Protein AF-A0A3A6PDU2-F1 (afdb_monomer)

Structure (mmCIF, N/CA/C/O backbone):
data_AF-A0A3A6PDU2-F1
#
_entry.id   AF-A0A3A6PDU2-F1
#
loop_
_atom_site.group_PDB
_atom_site.id
_atom_site.type_symbol
_atom_site.label_atom_id
_atom_site.label_alt_id
_atom_site.label_comp_id
_atom_site.label_asym_id
_atom_site.label_entity_id
_atom_site.label_seq_id
_atom_site.pdbx_PDB_ins_code
_atom_site.Cartn_x
_atom_site.Cartn_y
_atom_site.Cartn_z
_atom_site.occupancy
_atom_site.B_iso_or_equiv
_atom_site.auth_seq_id
_atom_site.auth_comp_id
_atom_site.auth_asym_id
_atom_site.auth_atom_id
_atom_site.pdbx_PDB_model_num
ATOM 1 N N . MET A 1 1 ? -48.104 -3.007 -22.208 1.00 41.75 1 MET A N 1
ATOM 2 C CA . MET A 1 1 ? -47.564 -3.143 -20.842 1.00 41.75 1 MET A CA 1
ATOM 3 C C . MET A 1 1 ? -46.049 -3.188 -20.976 1.00 41.75 1 MET A C 1
ATOM 5 O O . MET A 1 1 ? -45.523 -4.227 -21.331 1.00 41.75 1 MET A O 1
ATOM 9 N N . VAL A 1 2 ? -45.395 -2.032 -20.880 1.00 49.69 2 VAL A N 1
ATOM 10 C CA . VAL A 1 2 ? -43.941 -1.798 -21.017 1.00 49.69 2 VAL A CA 1
ATOM 11 C C . VAL A 1 2 ? -43.693 -0.463 -20.301 1.00 49.69 2 VAL A C 1
ATOM 13 O O . VAL A 1 2 ? -44.494 0.445 -20.490 1.00 49.69 2 VAL A O 1
ATOM 16 N N . ASN A 1 3 ? -42.713 -0.230 -19.439 1.00 52.34 3 ASN A N 1
ATOM 17 C CA . ASN A 1 3 ? -41.567 -0.993 -18.973 1.00 52.34 3 ASN A CA 1
ATOM 18 C C . ASN A 1 3 ? -41.454 -0.743 -17.463 1.00 52.34 3 ASN A C 1
ATOM 20 O O . ASN A 1 3 ? -41.507 0.410 -17.036 1.00 52.34 3 ASN A O 1
ATOM 24 N N . GLU A 1 4 ? -41.287 -1.795 -16.668 1.00 61.56 4 GLU A N 1
ATOM 25 C CA . GLU A 1 4 ? -40.846 -1.647 -15.282 1.00 61.56 4 GLU A CA 1
ATOM 26 C C . GLU A 1 4 ? -39.381 -1.207 -15.325 1.00 61.56 4 GLU A C 1
ATOM 28 O O . GLU A 1 4 ? -38.517 -1.915 -15.846 1.00 61.56 4 GLU A O 1
ATOM 33 N N . HIS A 1 5 ? -39.118 0.015 -14.867 1.00 62.38 5 HIS A N 1
ATOM 34 C CA . HIS A 1 5 ? -37.768 0.497 -14.632 1.00 62.38 5 HIS A CA 1
ATOM 35 C C . HIS A 1 5 ? -37.118 -0.440 -13.614 1.00 62.38 5 HIS A C 1
ATOM 37 O O . HIS A 1 5 ? -37.409 -0.367 -12.424 1.00 62.38 5 HIS A O 1
ATOM 43 N N . ASN A 1 6 ? -36.264 -1.341 -14.097 1.00 66.69 6 ASN A N 1
ATOM 44 C CA . ASN A 1 6 ? -35.425 -2.183 -13.258 1.00 66.69 6 ASN A CA 1
ATOM 45 C C . ASN A 1 6 ? -34.317 -1.289 -12.681 1.00 66.69 6 ASN A C 1
ATOM 47 O O . ASN A 1 6 ? -33.190 -1.270 -13.177 1.00 66.69 6 ASN A O 1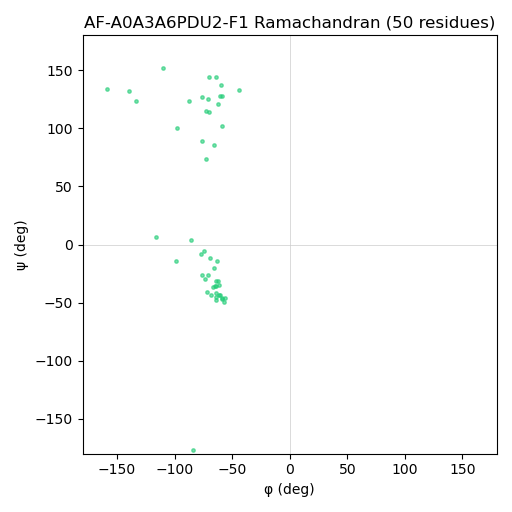
ATOM 51 N N . GLU A 1 7 ? -34.680 -0.441 -11.718 1.00 67.88 7 GLU A N 1
ATOM 52 C CA . GLU A 1 7 ? -33.708 0.309 -10.935 1.00 67.88 7 GLU A CA 1
ATOM 53 C C . GLU A 1 7 ? -32.824 -0.714 -10.212 1.00 67.88 7 GLU A C 1
ATOM 55 O O . GLU A 1 7 ? -33.359 -1.631 -9.583 1.00 67.88 7 GLU A O 1
ATOM 60 N N . PRO A 1 8 ? -31.486 -0.622 -10.316 1.00 67.88 8 PRO A N 1
ATOM 61 C CA . PRO A 1 8 ? -30.628 -1.503 -9.544 1.00 67.88 8 PRO A CA 1
ATOM 62 C C . PRO A 1 8 ? -30.959 -1.284 -8.068 1.00 67.88 8 PRO A C 1
ATOM 64 O O . PRO A 1 8 ? -30.992 -0.138 -7.607 1.00 67.88 8 PRO A O 1
ATOM 67 N N . GLU A 1 9 ? -31.248 -2.372 -7.350 1.00 71.88 9 GLU A N 1
ATOM 68 C CA . GLU A 1 9 ? -31.485 -2.329 -5.909 1.00 71.88 9 GLU A CA 1
ATOM 69 C C . GLU A 1 9 ? -30.419 -1.445 -5.255 1.00 71.88 9 GLU A C 1
ATOM 71 O O . GLU A 1 9 ? -29.230 -1.553 -5.568 1.00 71.88 9 GLU A O 1
ATOM 76 N N . LYS A 1 10 ? -30.839 -0.532 -4.371 1.00 69.75 10 LYS A N 1
ATOM 77 C CA . LYS A 1 10 ? -29.911 0.302 -3.601 1.00 69.75 10 LYS A CA 1
ATOM 78 C C . LYS A 1 10 ? -29.117 -0.598 -2.658 1.00 69.75 10 LYS A C 1
ATOM 80 O O . LYS A 1 10 ? -29.492 -0.786 -1.504 1.00 69.75 10 LYS A O 1
ATOM 85 N N . VAL A 1 11 ? -28.024 -1.159 -3.164 1.00 72.56 11 VAL A N 1
ATOM 86 C CA . VAL A 1 11 ? -27.083 -1.949 -2.377 1.00 72.56 11 VAL A CA 1
ATOM 87 C C . VAL A 1 11 ? -26.495 -1.031 -1.310 1.00 72.56 11 VAL A C 1
ATOM 89 O O . VAL A 1 11 ? -25.920 0.018 -1.609 1.00 72.56 11 VAL A O 1
ATOM 92 N N . ASN A 1 12 ? -26.677 -1.400 -0.044 1.00 72.88 12 ASN A N 1
ATOM 93 C CA . ASN A 1 12 ? -26.087 -0.680 1.074 1.00 72.88 12 ASN A CA 1
ATOM 94 C C . ASN A 1 12 ? -24.594 -1.025 1.169 1.00 72.88 12 ASN A C 1
ATOM 96 O O . ASN A 1 12 ? -24.201 -1.960 1.862 1.00 72.88 12 ASN A O 1
ATOM 100 N N . PHE A 1 13 ? -23.759 -0.253 0.472 1.00 77.31 13 PHE A N 1
ATOM 101 C CA . PHE A 1 13 ? -22.302 -0.417 0.500 1.00 77.31 13 PHE A CA 1
ATOM 102 C C . PHE A 1 13 ? -21.664 -0.033 1.846 1.00 77.31 13 PHE A C 1
ATOM 104 O O . PHE A 1 13 ? -20.503 -0.352 2.072 1.00 77.31 13 PHE A O 1
ATOM 111 N N . GLY A 1 14 ? -22.401 0.621 2.754 1.00 75.00 14 GLY A N 1
ATOM 112 C CA . GLY A 1 14 ? -21.880 1.071 4.050 1.00 75.00 14 GLY A CA 1
ATOM 113 C C . GLY A 1 14 ? -21.732 -0.033 5.102 1.00 75.00 14 GLY A C 1
ATOM 114 O O . GLY A 1 14 ? -21.183 0.225 6.165 1.00 75.00 14 GLY A O 1
ATOM 115 N N . GLN A 1 15 ? -22.237 -1.241 4.832 1.00 73.81 15 GLN A N 1
ATOM 116 C CA . GLN A 1 15 ? -22.180 -2.391 5.748 1.00 73.81 15 GLN A CA 1
ATOM 117 C C . GLN A 1 15 ? -21.353 -3.558 5.196 1.00 73.81 15 GLN A C 1
ATOM 119 O O . GLN A 1 15 ? -21.344 -4.640 5.783 1.00 73.81 15 GLN A O 1
ATOM 124 N N . LEU A 1 16 ? -20.683 -3.369 4.057 1.00 79.81 16 LEU A N 1
ATOM 125 C CA . LEU A 1 16 ? -19.783 -4.386 3.530 1.00 79.81 16 LEU A CA 1
ATOM 126 C C . LEU A 1 16 ? -18.541 -4.495 4.427 1.00 79.81 16 LEU A C 1
ATOM 128 O O . LEU A 1 16 ? -18.080 -3.479 4.952 1.00 79.81 16 LEU A O 1
ATOM 132 N N . PRO A 1 17 ? -17.990 -5.707 4.611 1.00 74.94 17 PRO A N 1
ATOM 133 C CA . PRO A 1 17 ? -16.737 -5.869 5.329 1.00 74.94 17 PRO A CA 1
ATOM 134 C C . PRO A 1 17 ? -15.632 -5.082 4.620 1.00 74.94 17 PRO A C 1
ATOM 136 O O . PRO A 1 17 ? -15.527 -5.100 3.392 1.00 74.94 17 PRO A O 1
ATOM 139 N N . ILE A 1 18 ? -14.807 -4.393 5.404 1.00 76.62 18 ILE A N 1
ATOM 140 C CA . ILE A 1 18 ? -13.629 -3.694 4.893 1.00 76.62 18 ILE A CA 1
ATOM 141 C C . ILE A 1 18 ? -12.595 -4.766 4.530 1.00 76.62 18 ILE A C 1
ATOM 143 O O . ILE A 1 18 ? -12.148 -5.508 5.407 1.00 76.62 18 ILE A O 1
ATOM 147 N N . GLY A 1 19 ? -12.269 -4.880 3.239 1.00 70.94 19 GLY A N 1
ATOM 148 C CA . GLY A 1 19 ? -11.198 -5.760 2.763 1.00 70.94 19 GLY A CA 1
ATOM 149 C C . GLY A 1 19 ? -9.846 -5.295 3.299 1.00 70.94 19 GLY A C 1
ATOM 150 O O . GLY A 1 19 ? -9.640 -4.091 3.447 1.00 70.94 19 GLY A O 1
ATOM 151 N N . LYS A 1 20 ? -8.952 -6.236 3.609 1.00 70.44 20 LYS A N 1
ATOM 152 C CA . LYS A 1 20 ? -7.636 -5.939 4.192 1.00 70.44 20 LYS A CA 1
ATOM 153 C C . LYS A 1 20 ? -6.536 -6.219 3.181 1.00 70.44 20 LYS A C 1
ATOM 155 O O . LYS A 1 20 ? -6.670 -7.107 2.342 1.00 70.44 20 LYS A O 1
ATOM 160 N N . ASN A 1 21 ? -5.416 -5.511 3.278 1.00 70.31 21 ASN A N 1
ATOM 161 C CA . ASN A 1 21 ? -4.272 -5.779 2.411 1.00 70.31 21 ASN A CA 1
ATOM 162 C C . ASN A 1 21 ? -3.629 -7.159 2.661 1.00 70.31 21 ASN A C 1
ATOM 164 O O . ASN A 1 21 ? -2.957 -7.675 1.773 1.00 70.31 21 ASN A O 1
ATOM 168 N N . GLU A 1 22 ? -3.868 -7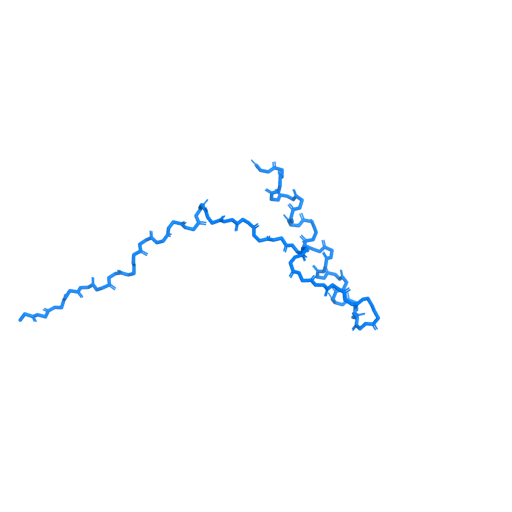.761 3.832 1.00 62.00 22 GLU A N 1
ATOM 169 C CA . GLU A 1 22 ? -3.437 -9.117 4.204 1.00 62.00 22 GLU A CA 1
ATOM 170 C C . GLU A 1 2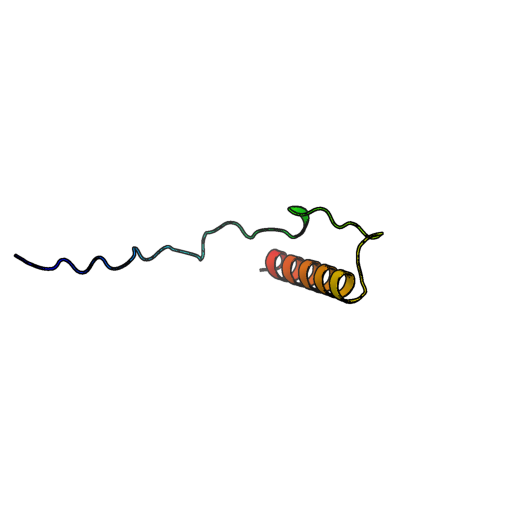2 ? -4.058 -10.218 3.322 1.00 62.00 22 GLU A C 1
ATOM 172 O O . GLU A 1 22 ? -3.566 -11.343 3.318 1.00 62.00 22 GLU A O 1
ATOM 177 N N . ASP A 1 23 ? -5.101 -9.906 2.545 1.00 63.53 23 ASP A N 1
ATOM 178 C CA . ASP A 1 23 ? -5.768 -10.866 1.658 1.00 63.53 23 ASP A CA 1
ATOM 179 C C . ASP A 1 23 ? -4.941 -11.197 0.388 1.00 63.53 23 ASP A C 1
ATOM 181 O O . ASP A 1 23 ? -5.328 -12.071 -0.393 1.00 63.53 23 ASP A O 1
ATOM 185 N N . VAL A 1 24 ? -3.797 -10.527 0.167 1.00 67.81 24 VAL A N 1
ATOM 186 C CA . VAL A 1 24 ? -2.892 -10.735 -0.980 1.00 67.81 24 VAL A CA 1
ATOM 187 C C . VAL A 1 24 ? -1.432 -10.822 -0.515 1.00 67.81 24 VAL A C 1
ATOM 189 O O . VAL A 1 24 ? -0.901 -9.894 0.092 1.00 67.81 24 VAL A O 1
ATOM 192 N N . GL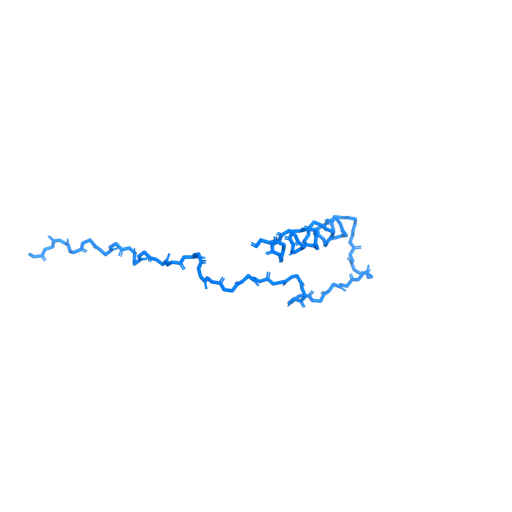U A 1 25 ? -0.745 -11.922 -0.838 1.00 74.94 25 GLU A N 1
ATOM 193 C CA . GLU A 1 25 ? 0.666 -12.116 -0.477 1.00 74.94 25 GLU A CA 1
ATOM 194 C C . GLU A 1 25 ? 1.599 -11.198 -1.288 1.00 74.94 25 GLU A C 1
ATOM 196 O O . GLU A 1 25 ? 1.602 -11.207 -2.521 1.00 74.94 25 GLU A O 1
ATOM 201 N N . PHE A 1 26 ? 2.429 -10.414 -0.594 1.00 79.44 26 PHE A N 1
ATOM 202 C CA . PHE A 1 26 ? 3.435 -9.549 -1.212 1.00 79.44 26 PHE A CA 1
ATOM 203 C C . PHE A 1 26 ? 4.750 -10.305 -1.439 1.00 79.44 26 PHE A C 1
ATOM 205 O O . PHE A 1 26 ? 5.351 -10.813 -0.493 1.00 79.44 26 PHE A O 1
ATOM 212 N N . SER A 1 27 ? 5.231 -10.337 -2.685 1.00 85.75 27 SER A N 1
ATOM 213 C CA . SER A 1 27 ? 6.535 -10.914 -3.032 1.00 85.75 27 SER A CA 1
ATOM 214 C C . SER A 1 27 ? 7.594 -9.818 -3.144 1.00 85.75 27 SER A C 1
ATOM 216 O O . SER A 1 27 ? 7.695 -9.146 -4.167 1.00 85.75 27 SER A O 1
ATOM 218 N N . GLU A 1 28 ? 8.406 -9.643 -2.098 1.00 82.44 28 GLU A N 1
ATOM 219 C CA . GLU A 1 28 ? 9.431 -8.588 -2.055 1.00 82.44 28 GLU A CA 1
ATOM 220 C C . GLU A 1 28 ? 10.508 -8.743 -3.144 1.00 82.44 28 GLU A C 1
ATOM 222 O O . GLU A 1 28 ? 11.027 -7.748 -3.649 1.00 82.44 28 GLU A O 1
ATOM 227 N N . GLU A 1 29 ? 10.816 -9.980 -3.539 1.00 85.69 29 GLU A N 1
ATOM 228 C CA . GLU A 1 29 ? 11.816 -10.286 -4.572 1.00 85.69 29 GLU A CA 1
ATOM 229 C C . GLU A 1 29 ? 11.361 -9.898 -5.986 1.00 85.69 29 GLU A C 1
ATOM 231 O O . GLU A 1 29 ? 12.194 -9.626 -6.850 1.00 85.69 29 GLU A O 1
ATOM 236 N N . LEU A 1 30 ? 10.047 -9.870 -6.220 1.00 87.38 30 LEU A N 1
ATOM 237 C CA . LEU A 1 30 ? 9.444 -9.476 -7.495 1.00 87.38 30 LEU A CA 1
ATOM 238 C C . LEU A 1 30 ? 8.964 -8.020 -7.492 1.00 87.38 30 LEU A C 1
ATOM 240 O O . LEU A 1 30 ? 8.680 -7.479 -8.558 1.00 87.38 30 LEU A O 1
ATOM 244 N N . ALA A 1 31 ? 8.879 -7.404 -6.312 1.00 88.00 31 ALA A N 1
ATOM 245 C CA . ALA A 1 31 ? 8.342 -6.069 -6.127 1.00 88.00 31 ALA A CA 1
ATOM 246 C C . ALA A 1 31 ? 9.322 -4.982 -6.574 1.00 88.00 31 ALA A C 1
ATOM 248 O O . ALA A 1 31 ? 10.454 -4.879 -6.078 1.00 88.00 31 ALA A O 1
ATOM 249 N N . ASP A 1 32 ? 8.842 -4.100 -7.444 1.00 91.12 32 ASP A N 1
ATOM 250 C CA . ASP A 1 32 ? 9.546 -2.877 -7.792 1.00 91.12 32 ASP A CA 1
ATOM 251 C C . ASP A 1 32 ? 9.279 -1.747 -6.772 1.00 91.12 32 ASP A C 1
ATOM 253 O O . ASP A 1 32 ? 8.643 -1.912 -5.725 1.00 91.12 32 ASP A O 1
ATOM 257 N N . GLU A 1 33 ? 9.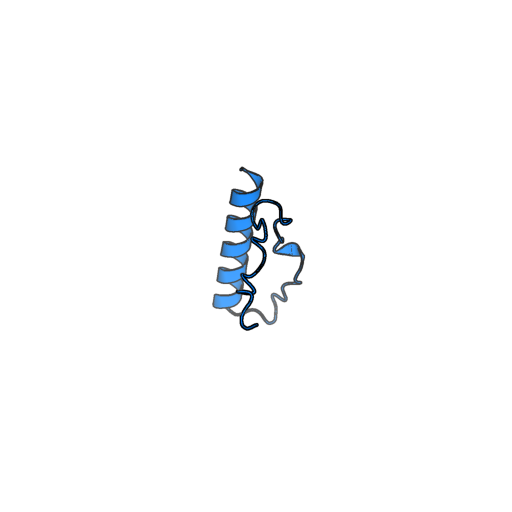828 -0.559 -7.029 1.00 90.62 33 GLU A N 1
ATOM 258 C CA . GLU A 1 33 ? 9.640 0.593 -6.142 1.00 90.62 33 GLU A CA 1
ATOM 259 C C . GLU A 1 33 ? 8.170 1.052 -6.069 1.00 90.62 33 GLU A C 1
ATOM 261 O O . GLU A 1 33 ? 7.725 1.571 -5.038 1.00 90.62 33 GLU A O 1
ATOM 266 N N . ALA A 1 34 ? 7.405 0.881 -7.148 1.00 91.50 34 ALA A N 1
ATOM 267 C CA . ALA A 1 34 ? 5.994 1.232 -7.185 1.00 91.50 34 ALA A CA 1
ATOM 268 C C . ALA A 1 34 ? 5.167 0.253 -6.345 1.00 91.50 34 ALA A C 1
ATOM 270 O O . ALA A 1 34 ? 4.315 0.709 -5.576 1.00 91.50 34 ALA A O 1
ATOM 271 N N . ASP A 1 35 ? 5.477 -1.042 -6.405 1.00 89.06 35 ASP A N 1
ATOM 272 C CA . ASP A 1 35 ? 4.832 -2.079 -5.594 1.00 89.06 35 ASP A CA 1
ATOM 273 C C . ASP A 1 35 ? 5.032 -1.824 -4.095 1.00 89.06 35 ASP A C 1
ATOM 275 O O . ASP A 1 35 ? 4.080 -1.854 -3.311 1.00 89.06 35 ASP A O 1
ATOM 279 N N . ARG A 1 36 ? 6.253 -1.452 -3.690 1.00 88.56 36 ARG A N 1
ATOM 280 C CA . ARG A 1 36 ? 6.559 -1.092 -2.291 1.00 88.56 36 ARG A CA 1
ATOM 281 C C . ARG A 1 36 ? 5.753 0.118 -1.819 1.00 88.56 36 ARG A C 1
ATOM 283 O O . ARG A 1 36 ? 5.206 0.122 -0.717 1.00 88.56 36 ARG A O 1
ATOM 290 N N . LYS A 1 37 ? 5.637 1.152 -2.660 1.00 91.62 37 LYS A N 1
ATOM 291 C CA . LYS A 1 37 ? 4.831 2.346 -2.349 1.00 91.62 37 LYS A CA 1
ATOM 292 C C . LYS A 1 37 ? 3.342 2.019 -2.279 1.00 91.62 37 LYS A C 1
ATOM 294 O O . LYS A 1 37 ? 2.637 2.598 -1.455 1.00 91.62 37 LYS A O 1
ATOM 299 N N . ALA A 1 38 ? 2.855 1.120 -3.132 1.00 88.75 38 ALA A N 1
ATOM 300 C CA . ALA A 1 38 ? 1.473 0.662 -3.093 1.00 88.75 38 ALA A CA 1
ATOM 301 C C . ALA A 1 38 ? 1.177 -0.090 -1.788 1.00 88.75 38 ALA A C 1
ATOM 303 O O . ALA A 1 38 ? 0.194 0.234 -1.123 1.00 88.75 38 ALA A O 1
ATOM 304 N N . GLN A 1 39 ? 2.067 -0.996 -1.370 1.00 87.69 39 GLN A N 1
ATOM 305 C CA . GLN A 1 39 ? 1.951 -1.710 -0.097 1.00 87.69 39 GLN A CA 1
ATOM 306 C C . GLN A 1 39 ? 1.924 -0.747 1.097 1.00 87.69 39 GLN A C 1
ATOM 308 O O . GLN A 1 39 ? 1.056 -0.861 1.960 1.00 87.69 39 GLN A O 1
ATOM 313 N N . GLN A 1 40 ? 2.818 0.247 1.125 1.00 89.69 40 GLN A N 1
ATOM 314 C CA . GLN A 1 40 ? 2.831 1.250 2.190 1.00 89.69 40 GLN A CA 1
ATOM 315 C C . GLN A 1 40 ? 1.502 2.019 2.267 1.00 89.69 40 GLN A C 1
ATOM 317 O O . GLN A 1 40 ? 0.932 2.163 3.347 1.00 89.69 40 GLN A O 1
ATOM 322 N N . ARG A 1 41 ? 0.974 2.476 1.124 1.00 89.50 41 ARG A N 1
ATOM 323 C CA . ARG A 1 41 ? -0.313 3.189 1.087 1.00 89.50 41 ARG A CA 1
ATOM 324 C C . ARG A 1 41 ? -1.483 2.310 1.520 1.00 89.50 41 ARG A C 1
ATOM 326 O O . ARG A 1 41 ? -2.405 2.830 2.142 1.00 89.50 41 ARG A O 1
ATOM 333 N N . ALA A 1 42 ? -1.458 1.021 1.179 1.00 87.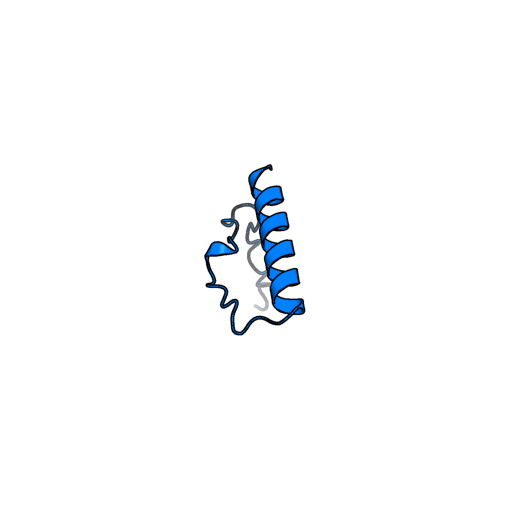81 42 ALA A N 1
ATOM 334 C CA . ALA A 1 42 ? -2.474 0.064 1.607 1.00 87.81 42 ALA A CA 1
ATOM 335 C C . ALA A 1 42 ? -2.458 -0.101 3.135 1.00 87.81 42 ALA A C 1
ATOM 337 O O . ALA A 1 42 ? -3.490 0.087 3.768 1.00 87.81 42 ALA A O 1
ATOM 338 N N . ASN A 1 43 ? -1.277 -0.300 3.733 1.00 87.06 43 ASN A N 1
ATOM 339 C CA . ASN A 1 43 ? -1.118 -0.379 5.190 1.00 87.06 43 ASN A CA 1
ATOM 340 C C . ASN A 1 43 ? -1.651 0.878 5.901 1.00 87.06 43 ASN A C 1
ATOM 342 O O . ASN A 1 43 ? -2.386 0.782 6.880 1.00 87.06 43 ASN A O 1
ATOM 346 N N . GLU A 1 44 ? -1.306 2.070 5.404 1.00 89.81 44 GLU A N 1
ATOM 347 C CA . GLU A 1 44 ? -1.778 3.341 5.971 1.00 89.81 44 GLU A CA 1
ATOM 348 C C . GLU A 1 44 ? -3.300 3.515 5.835 1.00 89.81 44 GLU A C 1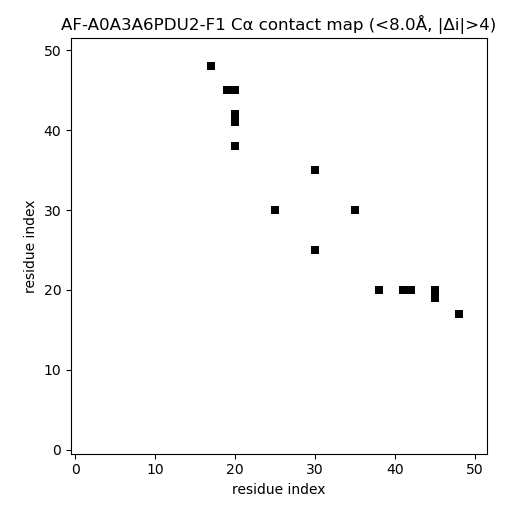
ATOM 350 O O . GLU A 1 44 ? -3.946 4.102 6.703 1.00 89.81 44 GLU A O 1
ATOM 355 N N . ALA A 1 45 ? -3.890 3.044 4.733 1.00 86.81 45 ALA A N 1
ATOM 356 C CA . ALA A 1 45 ? -5.334 3.090 4.531 1.00 86.81 45 ALA A CA 1
ATOM 357 C C . ALA A 1 45 ? -6.067 2.149 5.493 1.00 86.81 45 ALA A C 1
ATOM 359 O O . ALA A 1 45 ? -7.048 2.575 6.103 1.00 86.81 45 ALA A O 1
ATOM 360 N N . ASP A 1 46 ? -5.555 0.934 5.678 1.00 85.62 46 ASP A N 1
ATOM 361 C CA . ASP A 1 46 ? -6.118 -0.051 6.600 1.00 85.62 46 ASP A CA 1
ATOM 362 C C . ASP A 1 46 ? -6.039 0.437 8.050 1.00 85.62 46 ASP A C 1
ATOM 364 O O . ASP A 1 46 ? -7.025 0.342 8.779 1.00 85.62 46 ASP A O 1
ATOM 368 N N . GLN A 1 47 ? -4.918 1.046 8.454 1.00 85.75 47 GLN A N 1
ATOM 369 C CA . GLN A 1 47 ? -4.780 1.679 9.772 1.00 85.75 47 GLN A CA 1
ATOM 370 C C . GLN A 1 47 ? -5.849 2.753 9.997 1.00 85.75 47 GLN A C 1
ATOM 372 O O . GLN A 1 47 ? -6.566 2.717 10.994 1.00 85.75 47 GLN A O 1
ATOM 377 N N . ARG A 1 48 ? -6.027 3.666 9.033 1.00 85.12 48 ARG A N 1
ATOM 378 C CA . ARG A 1 48 ? -7.077 4.694 9.123 1.00 85.12 48 ARG A CA 1
ATOM 379 C C . ARG A 1 48 ? -8.481 4.100 9.172 1.00 85.12 48 ARG A C 1
ATOM 381 O O . ARG A 1 48 ? -9.347 4.687 9.805 1.00 85.12 48 ARG A O 1
ATOM 388 N N . ALA A 1 4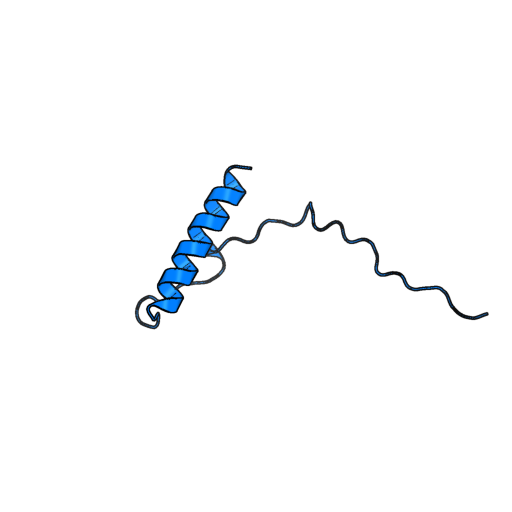9 ? -8.726 2.997 8.470 1.00 83.19 49 ALA A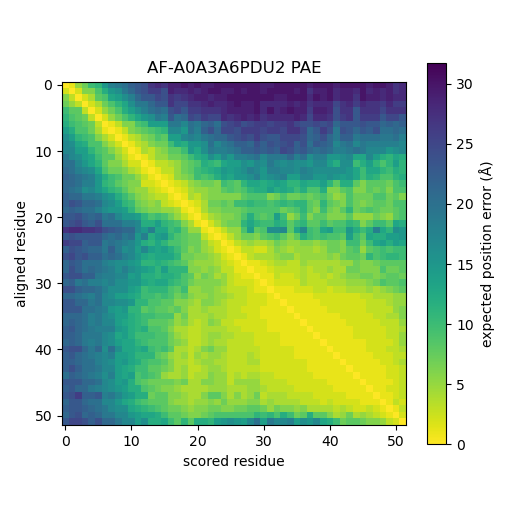 N 1
ATOM 389 C CA . ALA A 1 49 ? -10.029 2.342 8.445 1.00 83.19 49 ALA A CA 1
ATOM 390 C C . ALA A 1 49 ? -10.340 1.599 9.755 1.00 83.19 49 ALA A C 1
ATOM 392 O O . ALA A 1 49 ? -11.504 1.499 10.126 1.00 83.19 49 ALA A O 1
ATOM 393 N N . GLN A 1 50 ? -9.318 1.103 10.459 1.00 79.56 50 GLN A N 1
ATOM 394 C CA . GLN A 1 50 ? -9.462 0.468 11.774 1.00 79.56 50 GLN A CA 1
ATOM 395 C C . GLN A 1 50 ? -9.683 1.474 12.914 1.00 79.56 50 GLN A C 1
ATOM 397 O O . GLN A 1 50 ? -10.264 1.111 13.932 1.00 79.56 50 GLN A O 1
ATOM 402 N N . GLU A 1 51 ? -9.218 2.716 12.761 1.00 76.44 51 GLU A N 1
ATOM 403 C CA . GLU A 1 51 ? -9.375 3.793 13.753 1.00 76.44 51 GLU A CA 1
ATOM 404 C C . GLU A 1 51 ? -10.709 4.573 13.640 1.00 76.44 51 GLU A C 1
ATOM 406 O O . GLU A 1 51 ? -10.905 5.544 14.373 1.00 76.44 51 GLU A O 1
ATOM 411 N N . GLN A 1 52 ? -11.615 4.173 12.736 1.00 60.44 52 GLN A N 1
ATOM 412 C CA . GLN A 1 52 ? -12.961 4.753 12.546 1.00 60.44 52 GLN A CA 1
ATOM 413 C C . GLN A 1 52 ? -14.011 4.052 13.414 1.00 60.44 52 GLN A C 1
ATOM 415 O O . GLN A 1 52 ? -14.915 4.760 13.913 1.00 60.44 52 GLN A O 1
#

pLDDT: mean 77.1, std 11.74, range [41.75, 91.62]

Mean predicted aligned error: 11.22 Å

Solvent-accessible surface area (backbone atoms only — not comparable to full-atom values): 3656 Å² total; per-residue (Å²): 145,84,76,84,81,81,68,75,75,86,74,71,74,88,74,57,82,83,85,59,73,84,81,54,90,83,57,75,93,79,47,52,75,65,52,52,54,50,52,53,53,45,54,56,49,52,53,57,63,72,75,108

Sequence (52 aa):
MVNEHNEPEKVNFGQLPIGKNEDVEFSEELADEADRKAQQRANEADQRAQEQ

Foldseek 3Di:
DDDDPPDPPPPPPVPDDDDAPVVDDDDPVPDDPVNVVVVVVRVVVVVVVVVD

Organism: NCBI:txid1276110

Secondary structure (DSSP, 8-state):
------------GGGS----GGGS---TTT--HHHHHHHHHHHHHHHHHHT-

Radius of gyration: 18.7 Å; Cα contacts (8 Å, |Δi|>4): 8; chains: 1; bounding box: 59×17×35 Å

InterPro domains:
  IPR025435 YfhD-like protein [PF14151] (21-52)